Protein AF-A0A2N0R0C3-F1 (afdb_monomer_lite)

Secondary structure (DSSP, 8-state):
-HHHHHHHHHHHHHHHHHHHHHHHHHHHHHHHHHTS-----B-TTS-HHHHHHHHHHHHHHTT--TT--SSSSSHHHHHHHHHHHHTB-HHHHHHHIIIIISTT-HHHHTTB-TTS-B-HHHHHHHHHHHH-THHHHHTS---

Organism: NCBI:txid588596

pLDDT: mean 70.36, std 16.4, range [31.12, 96.44]

Foldseek 3Di:
DVVVVVVVVVVVVVVVVVVVVVVVVVVVVVVVCVPDLDQAADDPPDDPVVSVVSLVVSCVVVVQDQPPPPDDQRPSVVVSVVSVLVRYDDPRNVCCCVQPVDPPVVVQCQCQDVSGHRDVVSVVVVVCVVVDVPVVVVVPPDD

Sequence (143 aa):
MKIERLENASKEEIVELKSEISSQLYQARKDVKHGRNTSPYFDWDDSIPGFLAQLRLNLQNQKINPNDNAAGPSTGRDNAIGHLRGCMRGRTLKWFDDKITTKQNWELTNLLDNTGQANLVAVNGRIAVRIGANIWADLFTFN

Structure (mmCIF, N/CA/C/O backbone):
data_AF-A0A2N0R0C3-F1
#
_entry.id   AF-A0A2N0R0C3-F1
#
loop_
_atom_site.group_PDB
_atom_site.id
_atom_site.type_symbol
_atom_site.label_atom_id
_atom_site.label_alt_id
_atom_site.label_comp_id
_atom_site.label_asym_id
_atom_site.label_entity_id
_atom_site.label_seq_id
_atom_site.pdbx_PDB_ins_code
_atom_site.Cartn_x
_atom_site.Cartn_y
_atom_site.Cartn_z
_atom_site.occupancy
_atom_site.B_iso_or_equiv
_atom_site.auth_seq_id
_atom_site.auth_comp_id
_atom_site.auth_asym_id
_atom_site.auth_atom_id
_atom_site.pdbx_PDB_model_num
ATOM 1 N N . MET A 1 1 ? 43.476 -10.274 -34.730 1.00 67.25 1 MET A N 1
ATOM 2 C CA . MET A 1 1 ? 43.373 -10.011 -33.275 1.00 67.25 1 MET A CA 1
ATOM 3 C C . MET A 1 1 ? 42.933 -8.585 -32.914 1.00 67.25 1 MET A C 1
ATOM 5 O O . MET A 1 1 ? 42.120 -8.450 -32.017 1.00 67.25 1 MET A O 1
ATOM 9 N N . LYS A 1 2 ? 43.421 -7.503 -33.550 1.00 76.00 2 LYS A N 1
ATOM 10 C CA . LYS A 1 2 ? 43.057 -6.124 -33.136 1.00 76.00 2 LYS A CA 1
ATOM 11 C C . LYS A 1 2 ? 41.612 -5.713 -33.479 1.00 76.00 2 LYS A C 1
ATOM 13 O O . LYS A 1 2 ? 40.994 -5.018 -32.688 1.00 76.00 2 LYS A O 1
ATOM 18 N N . ILE A 1 3 ? 41.077 -6.183 -34.608 1.00 83.81 3 ILE A N 1
ATOM 19 C CA . ILE A 1 3 ? 39.706 -5.882 -35.068 1.00 83.81 3 ILE A CA 1
ATOM 20 C C . ILE A 1 3 ? 38.656 -6.560 -34.175 1.00 83.81 3 ILE A C 1
ATOM 22 O O . ILE A 1 3 ? 37.761 -5.897 -33.676 1.00 83.81 3 ILE A O 1
ATOM 26 N N . GLU A 1 4 ? 38.837 -7.842 -33.860 1.00 85.81 4 GLU A N 1
ATOM 27 C CA . GLU A 1 4 ? 37.939 -8.601 -32.976 1.00 85.81 4 GLU A CA 1
ATOM 28 C C . GLU A 1 4 ? 37.841 -8.001 -31.559 1.00 85.81 4 GLU A C 1
ATOM 30 O O . GLU A 1 4 ? 36.766 -7.941 -30.967 1.00 85.81 4 GLU A O 1
ATOM 35 N N . ARG A 1 5 ? 38.953 -7.471 -31.024 1.00 87.12 5 ARG A N 1
ATOM 36 C CA . ARG A 1 5 ? 38.950 -6.764 -29.730 1.00 87.12 5 ARG A CA 1
ATOM 37 C C . ARG A 1 5 ? 38.158 -5.455 -29.781 1.00 87.12 5 ARG A C 1
ATOM 39 O O . ARG A 1 5 ? 37.531 -5.105 -28.789 1.00 87.12 5 ARG A O 1
ATOM 46 N N . LEU A 1 6 ? 38.178 -4.754 -30.915 1.00 86.44 6 LEU A N 1
ATOM 47 C CA . LEU A 1 6 ? 37.403 -3.527 -31.115 1.00 86.44 6 LEU A CA 1
ATOM 48 C C . LEU A 1 6 ? 35.908 -3.827 -31.276 1.00 86.44 6 LEU A C 1
ATOM 50 O O . LEU A 1 6 ? 35.081 -3.116 -30.715 1.00 86.44 6 LEU A O 1
ATOM 54 N N . GLU A 1 7 ? 35.554 -4.901 -31.981 1.00 88.12 7 GLU A N 1
ATOM 55 C CA . GLU A 1 7 ? 34.158 -5.330 -32.130 1.00 88.12 7 GLU A CA 1
ATOM 56 C C . GLU A 1 7 ? 33.538 -5.757 -30.799 1.00 88.12 7 GLU A C 1
ATOM 58 O O . GLU A 1 7 ? 32.384 -5.432 -30.521 1.00 88.12 7 GLU A O 1
ATOM 63 N N . ASN A 1 8 ? 34.294 -6.466 -29.960 1.00 91.12 8 ASN A N 1
ATOM 64 C CA . ASN A 1 8 ? 33.805 -6.879 -28.648 1.00 91.12 8 ASN A CA 1
ATOM 65 C C . ASN A 1 8 ? 33.675 -5.690 -27.688 1.00 91.12 8 ASN A C 1
ATOM 67 O O . ASN A 1 8 ? 32.636 -5.567 -27.046 1.00 91.12 8 ASN A O 1
ATOM 71 N N . ALA A 1 9 ? 34.644 -4.768 -27.677 1.00 91.50 9 ALA A N 1
ATOM 72 C CA . ALA A 1 9 ? 34.539 -3.529 -26.902 1.00 91.50 9 ALA A CA 1
ATOM 73 C C . ALA A 1 9 ? 33.314 -2.696 -27.321 1.00 91.50 9 ALA A C 1
ATOM 75 O O . ALA A 1 9 ? 32.559 -2.227 -26.476 1.00 91.50 9 ALA A O 1
ATOM 76 N N . SER A 1 10 ? 33.054 -2.592 -28.629 1.00 90.38 10 SER A N 1
ATOM 77 C CA . SER A 1 10 ? 31.873 -1.893 -29.143 1.00 90.38 10 SER A CA 1
ATOM 78 C C . SER A 1 10 ? 30.558 -2.557 -28.709 1.00 90.38 10 SER A C 1
ATOM 80 O O . SER A 1 10 ? 29.592 -1.865 -28.391 1.00 90.38 10 SER A O 1
ATOM 82 N N . LYS A 1 11 ? 30.495 -3.894 -28.649 1.00 93.12 11 LYS A N 1
ATOM 83 C CA . LYS A 1 11 ? 29.304 -4.613 -28.163 1.00 93.12 11 LYS A CA 1
ATOM 84 C C . LYS A 1 11 ? 29.062 -4.396 -26.672 1.00 93.12 11 LYS A C 1
ATOM 86 O O . LYS A 1 11 ? 27.907 -4.245 -26.281 1.00 93.12 11 LYS A O 1
ATOM 91 N N . GLU A 1 12 ? 30.117 -4.386 -25.862 1.00 93.88 12 GLU A N 1
ATOM 92 C CA . GLU A 1 12 ? 30.022 -4.125 -24.421 1.00 93.88 12 GLU A CA 1
ATOM 93 C C . GLU A 1 12 ? 29.498 -2.712 -24.155 1.00 93.88 12 GLU A C 1
ATOM 95 O O . GLU A 1 12 ? 28.519 -2.551 -23.426 1.00 93.88 12 GLU A O 1
ATOM 100 N N . GLU A 1 13 ? 30.044 -1.716 -24.853 1.00 94.69 13 GLU A N 1
ATOM 101 C CA . GLU A 1 13 ? 29.604 -0.322 -24.756 1.00 94.69 13 GLU A CA 1
ATOM 102 C C . GLU A 1 13 ? 28.126 -0.161 -25.164 1.00 94.69 13 GLU A C 1
ATOM 104 O O . GLU A 1 13 ? 27.347 0.522 -24.500 1.00 94.69 13 GLU A O 1
ATOM 109 N N . ILE A 1 14 ? 27.680 -0.877 -26.202 1.00 95.88 14 ILE A N 1
ATOM 110 C CA . ILE A 1 14 ? 26.266 -0.900 -26.611 1.00 95.88 14 ILE A CA 1
ATOM 111 C C . ILE A 1 14 ? 25.364 -1.523 -25.535 1.00 95.88 14 ILE A C 1
ATOM 113 O O . ILE A 1 14 ? 24.229 -1.076 -25.348 1.00 95.88 14 ILE A O 1
ATOM 117 N N . VAL A 1 15 ? 25.813 -2.579 -24.854 1.00 96.12 15 VAL A N 1
ATOM 118 C CA . VAL A 1 15 ? 25.037 -3.229 -23.786 1.00 96.12 15 VAL A CA 1
ATOM 119 C C . VAL A 1 15 ? 24.913 -2.308 -22.575 1.00 96.12 15 VAL A C 1
ATOM 121 O O . VAL A 1 15 ? 23.816 -2.166 -22.031 1.00 96.12 15 VAL A O 1
ATOM 124 N N . GLU A 1 16 ? 25.998 -1.640 -22.199 1.00 96.00 16 GLU A N 1
ATOM 125 C CA . GLU A 1 16 ? 26.017 -0.684 -21.095 1.00 96.00 16 GLU A CA 1
ATOM 126 C C . GLU A 1 16 ? 25.097 0.510 -21.377 1.00 96.00 16 GLU A C 1
ATOM 128 O O . GLU A 1 16 ? 24.220 0.821 -20.569 1.00 96.00 16 GLU A O 1
ATOM 133 N N . LEU A 1 17 ? 25.170 1.078 -22.585 1.00 96.44 17 LEU A N 1
ATOM 134 C CA . LEU A 1 17 ? 24.274 2.152 -23.020 1.00 96.44 17 LEU A CA 1
ATOM 135 C C . LEU A 1 17 ? 22.797 1.733 -22.998 1.00 96.44 17 LEU A C 1
ATOM 137 O O . LEU A 1 17 ? 21.933 2.515 -22.601 1.00 96.44 17 LEU A O 1
ATOM 141 N N . LYS A 1 18 ? 22.472 0.492 -23.382 1.00 94.06 18 LYS A N 1
ATOM 142 C CA . LYS A 1 18 ? 21.094 -0.028 -23.299 1.00 94.06 18 LYS A CA 1
ATOM 143 C C . LYS A 1 18 ? 20.608 -0.167 -21.858 1.00 94.06 18 LYS A C 1
ATOM 145 O O . LYS A 1 18 ? 19.433 0.106 -21.586 1.00 94.06 18 LYS A O 1
ATOM 150 N N . SER A 1 19 ? 21.486 -0.605 -20.959 1.00 90.94 19 SER A N 1
ATOM 151 C CA . SER A 1 19 ? 21.189 -0.702 -19.529 1.00 90.94 19 SER A CA 1
ATOM 152 C C . SER A 1 19 ? 20.917 0.684 -18.939 1.00 90.94 19 SER A C 1
ATOM 154 O O . SER A 1 19 ? 19.886 0.897 -18.298 1.00 90.94 19 SER A O 1
ATOM 156 N N . GLU A 1 20 ? 21.773 1.654 -19.260 1.00 95.75 20 GLU A N 1
ATOM 157 C CA . GLU A 1 20 ? 21.654 3.036 -18.800 1.00 95.75 20 GLU A CA 1
ATOM 158 C C . GLU A 1 20 ? 20.362 3.697 -19.305 1.00 95.75 20 GLU A C 1
ATOM 160 O O . GLU A 1 20 ? 19.579 4.225 -18.515 1.00 95.75 20 GLU A O 1
ATOM 165 N N . ILE A 1 21 ? 20.048 3.566 -20.600 1.00 95.75 21 ILE A N 1
ATOM 166 C CA . ILE A 1 21 ? 18.793 4.072 -21.182 1.00 95.75 21 ILE A CA 1
ATOM 167 C C . ILE A 1 21 ? 17.571 3.442 -20.501 1.00 95.75 21 ILE A C 1
ATOM 169 O O . ILE A 1 21 ? 16.583 4.127 -20.234 1.00 95.75 21 ILE A O 1
ATOM 173 N N . SER A 1 22 ? 17.621 2.144 -20.194 1.00 90.62 22 SER A N 1
ATOM 174 C CA . SER A 1 22 ? 16.516 1.457 -19.516 1.00 90.62 22 SER A CA 1
ATOM 175 C C . SER A 1 22 ? 16.309 1.982 -18.094 1.00 90.62 22 SER A C 1
ATOM 177 O O . SER A 1 22 ? 15.168 2.216 -17.687 1.00 90.62 22 SER A O 1
ATOM 179 N N . SER A 1 23 ? 17.400 2.225 -17.363 1.00 86.44 23 SER A N 1
ATOM 180 C CA . SER A 1 23 ? 17.375 2.825 -16.026 1.00 86.44 23 SER A CA 1
ATOM 181 C C . SER A 1 23 ? 16.807 4.247 -16.060 1.00 86.44 23 SER A C 1
ATOM 183 O O . SER A 1 23 ? 15.879 4.570 -15.314 1.00 86.44 23 SER A O 1
ATOM 185 N N . GLN A 1 24 ? 17.271 5.079 -16.996 1.00 90.19 24 GLN A N 1
ATOM 186 C CA . GLN A 1 24 ? 16.785 6.450 -17.159 1.00 90.19 24 GLN A CA 1
ATOM 187 C C . GLN A 1 24 ? 15.303 6.498 -17.547 1.00 90.19 24 GLN A C 1
ATOM 189 O O . GLN A 1 24 ? 14.539 7.273 -16.971 1.00 90.19 24 GLN A O 1
ATOM 194 N N . LEU A 1 25 ? 14.851 5.630 -18.459 1.00 84.00 25 LEU A N 1
ATOM 195 C CA . LEU A 1 25 ? 13.434 5.517 -18.819 1.00 84.00 25 LEU A CA 1
ATOM 196 C C . LEU A 1 25 ? 12.570 5.048 -17.645 1.00 84.00 25 LEU A C 1
ATOM 198 O O . LEU A 1 25 ? 11.427 5.490 -17.512 1.00 84.00 25 LEU A O 1
ATOM 202 N N . TYR A 1 26 ? 13.093 4.167 -16.793 1.00 80.12 26 TYR A N 1
ATOM 203 C CA . TYR A 1 26 ? 12.406 3.740 -15.579 1.00 80.12 26 TYR A CA 1
ATOM 204 C C . TYR A 1 26 ? 12.211 4.911 -14.603 1.00 80.12 26 TYR A C 1
ATOM 206 O O . TYR A 1 26 ? 11.084 5.136 -14.155 1.00 80.12 26 TYR A O 1
ATOM 214 N N . GLN A 1 27 ? 13.256 5.708 -14.346 1.00 71.62 27 GLN A N 1
ATOM 215 C CA . GLN A 1 27 ? 13.152 6.891 -13.481 1.00 71.62 27 GLN A CA 1
ATOM 216 C C . GLN A 1 27 ? 12.240 7.968 -14.087 1.00 71.62 27 GLN A C 1
ATOM 218 O O . GLN A 1 27 ? 11.316 8.431 -13.423 1.00 71.62 27 GLN A O 1
ATOM 223 N N . ALA A 1 28 ? 12.384 8.279 -15.378 1.00 71.69 28 ALA A N 1
ATOM 224 C CA . ALA A 1 28 ? 11.541 9.266 -16.058 1.00 71.69 28 ALA A CA 1
ATOM 225 C C . ALA A 1 28 ? 10.053 8.868 -16.066 1.00 71.69 28 ALA A C 1
ATOM 227 O O . ALA A 1 28 ? 9.173 9.709 -15.880 1.00 71.69 28 ALA A O 1
ATOM 228 N N . ARG A 1 29 ? 9.736 7.574 -16.227 1.00 69.56 29 ARG A N 1
ATOM 229 C CA . ARG A 1 29 ? 8.358 7.067 -16.087 1.00 69.56 29 ARG A CA 1
ATOM 230 C C . ARG A 1 29 ? 7.825 7.221 -14.670 1.00 69.56 29 ARG A C 1
ATOM 232 O O . ARG A 1 29 ? 6.630 7.468 -14.501 1.00 69.56 29 ARG A O 1
ATOM 239 N N . LYS A 1 30 ? 8.685 7.056 -13.668 1.00 62.09 30 LYS A N 1
ATOM 240 C CA . L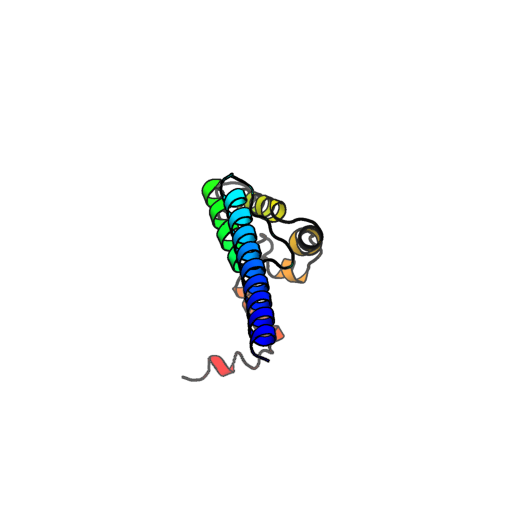YS A 1 30 ? 8.351 7.304 -12.267 1.00 62.09 30 LYS A CA 1
ATOM 241 C C . LYS A 1 30 ? 7.994 8.782 -12.076 1.00 62.09 30 LYS A C 1
ATOM 243 O O . LYS A 1 30 ? 6.921 9.081 -11.568 1.00 62.09 30 LYS A O 1
ATOM 248 N N . ASP A 1 31 ? 8.809 9.691 -12.602 1.00 57.09 31 ASP A N 1
ATOM 249 C CA . ASP A 1 31 ? 8.638 11.145 -12.467 1.00 57.09 31 ASP A CA 1
ATOM 250 C C . ASP A 1 31 ? 7.430 11.705 -13.219 1.00 57.09 31 ASP A C 1
ATOM 252 O O . ASP A 1 31 ? 6.695 12.534 -12.681 1.00 57.09 31 ASP A O 1
ATOM 256 N N . VAL A 1 32 ? 7.125 11.181 -14.409 1.00 59.78 32 VAL A N 1
ATOM 257 C CA . VAL A 1 32 ? 5.880 11.513 -15.124 1.00 59.78 32 VAL A CA 1
ATOM 258 C C . VAL A 1 32 ? 4.642 11.044 -14.347 1.00 59.78 32 VAL A C 1
ATOM 260 O O . VAL A 1 32 ? 3.606 11.710 -14.394 1.00 59.78 32 VAL A O 1
ATOM 263 N N . LYS A 1 33 ? 4.732 9.936 -13.594 1.00 53.31 33 LYS A N 1
ATOM 264 C CA . LYS A 1 33 ? 3.669 9.531 -12.659 1.00 53.31 33 LYS A CA 1
ATOM 265 C C . LYS A 1 33 ? 3.599 10.459 -11.438 1.00 53.31 33 LYS A C 1
ATOM 267 O O . LYS A 1 33 ? 2.496 10.777 -11.018 1.00 53.31 33 LYS A O 1
ATOM 272 N N . HIS A 1 34 ? 4.725 10.960 -10.924 1.00 49.97 34 HIS A N 1
ATOM 273 C CA . HIS A 1 34 ? 4.759 11.912 -9.802 1.00 49.97 34 HIS A CA 1
ATOM 274 C C . HIS A 1 34 ? 4.180 13.310 -10.131 1.00 49.97 34 HIS A C 1
ATOM 276 O O . HIS A 1 34 ? 3.824 14.046 -9.214 1.00 49.97 34 HIS A O 1
ATOM 282 N N . GLY A 1 35 ? 4.066 13.691 -11.413 1.00 44.41 35 GLY A N 1
ATOM 283 C CA . GLY A 1 35 ? 3.592 15.017 -11.854 1.00 44.41 35 GLY A CA 1
ATOM 284 C C . GLY A 1 35 ? 2.069 15.222 -11.893 1.00 44.41 35 GLY A C 1
ATOM 285 O O . GLY A 1 35 ? 1.601 16.328 -12.161 1.00 44.41 35 GLY A O 1
ATOM 286 N N . ARG A 1 36 ? 1.266 14.189 -11.626 1.00 44.53 36 ARG A N 1
ATOM 287 C CA . ARG A 1 36 ? -0.174 14.334 -11.358 1.00 44.53 36 ARG A CA 1
ATOM 288 C C . ARG A 1 36 ? -0.430 13.875 -9.933 1.00 44.53 36 ARG A C 1
ATOM 290 O O . ARG A 1 36 ? 0.271 13.001 -9.448 1.00 44.53 36 ARG A O 1
ATOM 297 N N . ASN A 1 37 ? -1.453 14.428 -9.287 1.00 51.81 37 ASN A N 1
ATOM 298 C CA . ASN A 1 37 ? -2.016 13.973 -8.011 1.00 51.81 37 ASN A CA 1
ATOM 299 C C . ASN A 1 37 ? -2.515 12.510 -8.084 1.00 51.81 37 ASN A C 1
ATOM 301 O O . ASN A 1 37 ? -3.703 12.232 -7.946 1.00 51.81 37 ASN A O 1
ATOM 305 N N . THR A 1 38 ? -1.632 11.558 -8.357 1.00 56.03 38 THR A N 1
ATOM 306 C CA . THR A 1 38 ? -1.922 10.135 -8.396 1.00 56.03 38 THR A CA 1
ATOM 307 C C . THR A 1 38 ? -1.553 9.569 -7.044 1.00 56.03 38 THR A C 1
ATOM 309 O O . THR A 1 38 ? -0.429 9.743 -6.576 1.00 56.03 38 THR A O 1
ATOM 312 N N . SER A 1 39 ? -2.525 8.920 -6.411 1.00 63.84 39 SER A N 1
ATOM 313 C CA . SER A 1 39 ? -2.314 8.109 -5.216 1.00 63.84 39 SER A CA 1
ATOM 314 C C . SER A 1 39 ? -1.038 7.270 -5.374 1.00 63.84 39 SER A C 1
ATOM 316 O O . SER A 1 39 ? -0.860 6.685 -6.450 1.00 63.84 39 SER A O 1
ATOM 318 N N . PRO A 1 40 ? -0.154 7.211 -4.359 1.00 74.94 40 PRO A N 1
ATOM 319 C CA . PRO A 1 40 ? 1.042 6.387 -4.437 1.00 74.94 40 PRO A CA 1
ATOM 320 C C . PRO A 1 40 ? 0.655 4.939 -4.738 1.00 74.94 40 PRO A C 1
ATOM 322 O O . PRO A 1 40 ? -0.444 4.497 -4.411 1.00 74.94 40 PRO A O 1
ATOM 325 N N . TYR A 1 41 ? 1.540 4.215 -5.410 1.00 83.44 41 TYR A N 1
ATOM 326 C CA . TYR A 1 41 ? 1.343 2.806 -5.732 1.00 83.44 41 TYR A CA 1
ATOM 327 C C . TYR A 1 41 ? 2.300 1.969 -4.889 1.00 83.44 41 TYR A C 1
ATOM 329 O O . TYR A 1 41 ? 3.427 2.401 -4.645 1.00 83.44 41 TYR A O 1
ATOM 337 N N . PHE A 1 42 ? 1.837 0.805 -4.439 1.00 83.31 42 PHE A N 1
ATOM 338 C CA . PHE A 1 42 ? 2.647 -0.144 -3.688 1.00 83.31 42 PHE A CA 1
ATOM 339 C C . PHE A 1 42 ? 2.367 -1.578 -4.134 1.00 83.31 42 PHE A C 1
ATOM 341 O O . PHE A 1 42 ? 1.246 -2.084 -3.989 1.00 83.31 42 PHE A O 1
ATOM 348 N N . ASP A 1 43 ? 3.404 -2.227 -4.647 1.00 83.31 43 ASP A N 1
ATOM 349 C CA . ASP A 1 43 ? 3.462 -3.653 -4.939 1.00 83.31 43 ASP A CA 1
ATOM 350 C C . ASP A 1 43 ? 4.346 -4.404 -3.937 1.00 83.31 43 ASP A C 1
ATOM 352 O O . ASP A 1 43 ? 5.048 -3.819 -3.118 1.00 83.31 43 ASP A O 1
ATOM 356 N N . TRP A 1 44 ? 4.295 -5.730 -4.000 1.00 78.31 44 TRP A N 1
ATOM 357 C CA . TRP A 1 44 ? 4.972 -6.632 -3.070 1.00 78.31 44 TRP A CA 1
ATOM 358 C C . TRP A 1 44 ? 6.494 -6.436 -3.022 1.00 78.31 44 TRP A C 1
ATOM 360 O O . TRP A 1 44 ? 7.091 -6.553 -1.954 1.00 78.31 44 TRP A O 1
ATOM 370 N N . ASP A 1 45 ? 7.102 -6.114 -4.166 1.00 80.25 45 ASP A N 1
ATOM 371 C CA . ASP A 1 45 ? 8.554 -5.959 -4.316 1.00 80.25 45 ASP A CA 1
ATOM 372 C C . ASP A 1 45 ? 9.019 -4.496 -4.160 1.00 80.25 45 ASP A C 1
ATOM 374 O O . ASP A 1 45 ? 10.207 -4.194 -4.300 1.00 80.25 45 ASP A O 1
ATOM 378 N N . ASP A 1 46 ? 8.100 -3.569 -3.862 1.00 77.19 46 ASP A N 1
ATOM 379 C CA . ASP A 1 46 ? 8.436 -2.159 -3.695 1.00 77.19 46 ASP A CA 1
ATOM 380 C C . ASP A 1 46 ? 9.149 -1.886 -2.362 1.00 77.19 46 ASP A C 1
ATOM 382 O O . ASP A 1 46 ? 8.877 -2.468 -1.309 1.00 77.19 46 ASP A O 1
ATOM 386 N N . SER A 1 47 ? 10.048 -0.902 -2.387 1.00 79.81 47 SER A N 1
ATOM 387 C CA . SER A 1 47 ? 10.735 -0.423 -1.188 1.00 79.81 47 SER A CA 1
ATOM 388 C C . SER A 1 47 ? 9.750 0.220 -0.207 1.00 79.81 47 SER A C 1
ATOM 390 O O . SER A 1 47 ? 9.220 1.308 -0.460 1.00 79.81 47 SER A O 1
ATOM 392 N N . ILE A 1 48 ? 9.569 -0.413 0.956 1.00 78.25 48 ILE A N 1
ATOM 393 C CA . ILE A 1 48 ? 8.700 0.088 2.031 1.00 78.25 48 ILE A CA 1
ATOM 394 C C . ILE A 1 48 ? 9.063 1.532 2.438 1.00 78.25 48 ILE A C 1
ATOM 396 O O . ILE A 1 48 ? 8.161 2.371 2.458 1.00 78.25 48 ILE A O 1
ATOM 400 N N . PRO A 1 49 ? 10.337 1.899 2.710 1.00 79.06 49 PRO A N 1
ATOM 401 C CA . PRO A 1 49 ? 10.681 3.280 3.065 1.00 79.06 49 PRO A CA 1
ATOM 402 C C . PRO A 1 49 ? 10.304 4.307 1.990 1.00 79.06 49 PRO A C 1
ATOM 404 O O . PRO A 1 49 ? 9.768 5.370 2.310 1.00 79.06 49 PRO A O 1
ATOM 407 N N . GLY A 1 50 ? 10.545 3.980 0.715 1.00 74.94 50 GLY A N 1
ATOM 408 C CA . GLY A 1 50 ? 10.217 4.859 -0.408 1.00 74.94 50 GLY A CA 1
ATOM 409 C C . GLY A 1 50 ? 8.711 5.068 -0.563 1.00 74.94 50 GLY A C 1
ATOM 410 O O . GLY A 1 50 ? 8.263 6.195 -0.781 1.00 74.94 50 GLY A O 1
ATOM 411 N N . PHE A 1 51 ? 7.929 4.003 -0.384 1.00 80.50 51 PHE A N 1
ATOM 412 C CA . PHE A 1 51 ? 6.472 4.073 -0.381 1.00 80.50 51 PHE A CA 1
ATOM 413 C C . PHE A 1 51 ? 5.936 4.917 0.784 1.00 80.50 51 PHE A C 1
ATOM 415 O O . PHE A 1 51 ? 5.111 5.805 0.575 1.00 80.50 51 PHE A O 1
ATOM 422 N N . LEU A 1 52 ? 6.437 4.703 2.005 1.00 81.75 52 LEU A N 1
ATOM 423 C CA . LEU A 1 52 ? 5.985 5.442 3.188 1.00 81.75 52 LEU A CA 1
ATOM 424 C C . LEU A 1 52 ? 6.245 6.949 3.074 1.00 81.75 52 LEU A C 1
ATOM 426 O O . LEU A 1 52 ? 5.409 7.745 3.506 1.00 81.75 52 LEU A O 1
ATOM 430 N N . ALA A 1 53 ? 7.372 7.354 2.482 1.00 80.06 53 ALA A N 1
ATOM 431 C CA . ALA A 1 53 ? 7.660 8.763 2.224 1.00 80.06 53 ALA A CA 1
ATOM 432 C C . ALA A 1 53 ? 6.618 9.389 1.278 1.00 80.06 53 ALA A C 1
ATOM 434 O O . ALA A 1 53 ? 6.085 10.462 1.562 1.00 80.06 53 ALA A O 1
ATOM 435 N N . GLN A 1 54 ? 6.266 8.686 0.198 1.00 79.88 54 GLN A N 1
ATOM 436 C CA . GLN A 1 54 ? 5.264 9.152 -0.765 1.00 79.88 54 GLN A CA 1
ATOM 437 C C . GLN A 1 54 ? 3.849 9.171 -0.177 1.00 79.88 54 GLN A C 1
ATOM 439 O O . GLN A 1 54 ? 3.103 10.125 -0.393 1.00 79.88 54 GLN A O 1
ATOM 444 N N . LEU A 1 55 ? 3.482 8.153 0.605 1.00 83.62 55 LEU A N 1
ATOM 445 C CA . LEU A 1 55 ? 2.191 8.099 1.285 1.00 83.62 55 LEU A CA 1
ATOM 446 C C . LEU A 1 55 ? 2.024 9.264 2.266 1.00 83.62 55 LEU A C 1
ATOM 448 O O . LEU A 1 55 ? 0.980 9.911 2.267 1.00 83.62 55 LEU A O 1
ATOM 452 N N . ARG A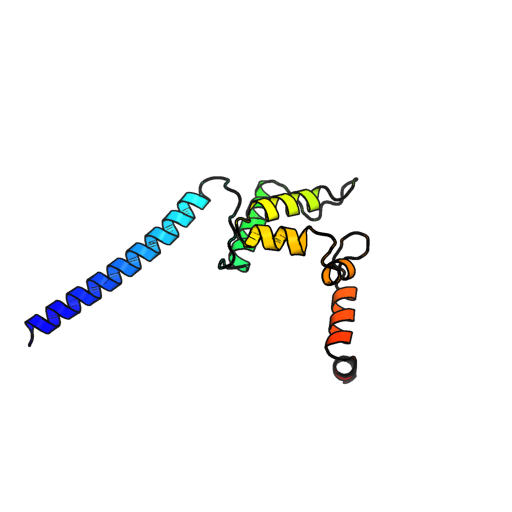 1 56 ? 3.058 9.579 3.057 1.00 83.44 56 ARG A N 1
ATOM 453 C CA . ARG A 1 56 ? 3.032 10.729 3.977 1.00 83.44 56 ARG A CA 1
ATOM 454 C C . ARG A 1 56 ? 2.799 12.044 3.239 1.00 83.44 56 ARG A C 1
ATOM 456 O O . ARG A 1 56 ? 1.940 12.813 3.658 1.00 83.44 56 ARG A O 1
ATOM 463 N N . LEU A 1 57 ? 3.507 12.272 2.132 1.00 81.31 57 LEU A N 1
ATOM 464 C CA . LEU A 1 57 ? 3.313 13.462 1.298 1.00 81.31 57 LEU A CA 1
ATOM 465 C C . LEU A 1 57 ? 1.891 13.530 0.722 1.00 81.31 57 LEU A C 1
ATOM 467 O O . LEU A 1 57 ? 1.267 14.587 0.735 1.00 81.31 57 LEU A O 1
ATOM 471 N N . ASN A 1 58 ? 1.345 12.402 0.259 1.00 83.06 58 ASN A N 1
ATOM 472 C CA . ASN A 1 58 ? -0.012 12.348 -0.285 1.00 83.06 58 ASN A CA 1
ATOM 473 C C . ASN A 1 58 ? -1.080 12.685 0.770 1.00 83.06 58 ASN A C 1
ATOM 475 O O . ASN A 1 58 ? -1.959 13.504 0.502 1.00 83.06 58 ASN A O 1
ATOM 479 N N . LEU A 1 59 ? -0.963 12.122 1.978 1.00 83.31 59 LEU A N 1
ATOM 480 C CA . LEU A 1 59 ? -1.865 12.415 3.096 1.00 83.31 59 LEU A CA 1
ATOM 481 C C . LEU A 1 59 ? -1.778 13.887 3.523 1.00 83.31 59 LEU A C 1
ATOM 483 O O . LEU A 1 59 ? -2.809 14.526 3.725 1.00 83.31 59 LEU A O 1
ATOM 487 N N . GLN A 1 60 ? -0.566 14.449 3.591 1.00 81.12 60 GLN A N 1
ATOM 488 C CA . GLN A 1 60 ? -0.353 15.870 3.892 1.00 81.12 60 GLN A CA 1
ATOM 489 C C . GLN A 1 60 ? -1.005 16.781 2.848 1.00 81.12 60 GLN A C 1
ATOM 491 O O . GLN A 1 60 ? -1.722 17.713 3.211 1.00 81.12 60 GLN A O 1
ATOM 496 N N . ASN A 1 61 ? -0.824 16.481 1.559 1.00 81.44 61 ASN A N 1
ATOM 497 C CA . ASN A 1 61 ? -1.431 17.246 0.468 1.00 81.44 61 ASN A CA 1
ATOM 498 C C . ASN A 1 61 ? -2.965 17.203 0.509 1.00 81.44 61 ASN A C 1
ATOM 500 O O . ASN A 1 61 ? -3.625 18.179 0.159 1.00 81.44 61 ASN A O 1
ATOM 504 N N . GLN A 1 62 ? -3.534 16.089 0.970 1.00 77.94 62 GLN A N 1
ATOM 505 C CA . GLN A 1 62 ? -4.977 15.919 1.149 1.00 77.94 62 GLN A CA 1
ATOM 506 C C . GLN A 1 62 ? -5.483 16.408 2.512 1.00 77.94 62 GLN A C 1
ATOM 508 O O . GLN A 1 62 ? -6.678 16.322 2.783 1.00 77.94 62 GLN A O 1
ATOM 513 N N . LYS A 1 63 ? -4.594 16.950 3.358 1.00 82.94 63 LYS A N 1
ATOM 514 C CA . LYS A 1 63 ? -4.888 17.415 4.723 1.00 82.94 63 LYS A CA 1
ATOM 515 C C . LYS A 1 63 ? -5.497 16.328 5.613 1.00 82.94 63 LYS A C 1
ATOM 517 O O . LYS A 1 63 ? -6.256 16.621 6.533 1.00 82.94 63 LYS A O 1
ATOM 522 N N . ILE A 1 64 ? -5.148 15.073 5.353 1.00 79.56 64 ILE A N 1
ATOM 523 C CA . ILE A 1 64 ? -5.565 13.942 6.172 1.00 79.56 64 ILE A CA 1
ATOM 524 C C . ILE A 1 64 ? -4.551 13.804 7.294 1.00 79.56 64 ILE A C 1
ATOM 526 O O . ILE A 1 64 ? -3.390 13.469 7.060 1.00 79.56 64 ILE A O 1
ATOM 530 N N . ASN A 1 65 ? -4.998 14.062 8.519 1.00 78.94 65 ASN A N 1
ATOM 531 C CA . ASN A 1 65 ? -4.225 13.785 9.717 1.00 78.94 65 ASN A CA 1
ATOM 532 C C . ASN A 1 65 ? -4.658 12.420 10.285 1.00 78.94 65 ASN A C 1
ATOM 534 O O . ASN A 1 65 ? -5.765 12.308 10.813 1.00 78.94 65 ASN A O 1
ATOM 538 N N . PRO A 1 66 ? -3.801 11.383 10.226 1.00 73.50 66 PRO A N 1
ATOM 539 C CA . PRO A 1 66 ? -4.117 10.069 10.790 1.00 73.50 66 PRO A CA 1
ATOM 540 C C . PRO A 1 66 ? -4.351 10.089 12.307 1.00 73.50 66 PRO A C 1
ATOM 542 O O . PRO A 1 66 ? -4.965 9.167 12.835 1.00 73.50 66 PRO A O 1
ATOM 545 N N . ASN A 1 67 ? -3.856 11.125 12.995 1.00 71.69 67 ASN A N 1
ATOM 546 C CA . ASN A 1 67 ? -3.980 11.319 14.439 1.00 71.69 67 ASN A CA 1
ATOM 547 C C . ASN A 1 67 ? -5.102 12.301 14.811 1.00 71.69 67 ASN A C 1
ATOM 549 O O . ASN A 1 67 ? -5.154 12.757 15.954 1.00 71.69 67 ASN A O 1
ATOM 553 N N . ASP A 1 68 ? -5.944 12.703 13.855 1.00 68.56 68 ASP A N 1
ATOM 554 C CA . ASP A 1 68 ? -7.071 13.580 14.153 1.00 68.56 68 ASP A CA 1
ATOM 555 C C . ASP A 1 68 ? -8.108 12.834 14.999 1.00 68.56 68 ASP A C 1
ATOM 557 O O . ASP A 1 68 ? -8.773 11.910 14.529 1.00 68.56 68 ASP A O 1
ATOM 561 N N . ASN A 1 69 ? -8.204 13.242 16.265 1.00 60.94 69 ASN A N 1
ATOM 562 C CA . ASN A 1 69 ? -9.128 12.705 17.260 1.00 60.94 69 ASN A CA 1
ATOM 563 C C . ASN A 1 69 ? -10.320 13.655 17.503 1.00 60.94 69 ASN A C 1
ATOM 565 O O . ASN A 1 69 ? -11.026 13.507 18.503 1.00 60.94 69 ASN A O 1
ATOM 569 N N . ALA A 1 70 ? -10.530 14.666 16.648 1.00 55.56 70 ALA A N 1
ATOM 570 C CA . ALA A 1 70 ? -11.577 15.664 16.834 1.00 55.56 70 ALA A CA 1
ATOM 571 C C . ALA A 1 70 ? -12.990 15.072 16.612 1.00 55.56 70 ALA A C 1
ATOM 573 O O . ALA A 1 70 ? -13.509 15.021 15.503 1.00 55.56 70 ALA A O 1
ATOM 574 N N . ALA A 1 71 ? -13.611 14.660 17.723 1.00 45.25 71 ALA A N 1
ATOM 575 C CA . ALA A 1 71 ? -15.054 14.506 17.950 1.00 45.25 71 ALA A CA 1
ATOM 576 C C . ALA A 1 71 ? -15.840 13.543 17.022 1.00 45.25 71 ALA A C 1
ATOM 578 O O . ALA A 1 71 ? -16.765 13.946 16.322 1.00 45.25 71 ALA A O 1
ATOM 579 N N . GLY A 1 72 ? -15.541 12.241 17.093 1.00 56.00 72 GLY A N 1
ATOM 580 C CA . GLY A 1 72 ? -16.337 11.162 16.479 1.00 56.00 72 GLY A CA 1
ATOM 581 C C . GLY A 1 72 ? -15.480 9.934 16.142 1.00 56.00 72 GLY A C 1
ATOM 582 O O . GLY A 1 72 ? -14.257 10.046 16.193 1.00 56.00 72 GLY A O 1
ATOM 583 N N . PRO A 1 73 ? -16.063 8.755 15.842 1.00 49.38 73 PRO A N 1
ATOM 584 C CA . PRO A 1 73 ? -15.297 7.518 15.677 1.00 49.38 73 PRO A CA 1
ATOM 585 C C . PRO A 1 73 ? -14.283 7.643 14.525 1.00 49.38 73 PRO A C 1
ATOM 587 O O . PRO A 1 73 ? -14.672 7.754 13.371 1.00 49.38 73 PRO A O 1
ATOM 590 N N . SER A 1 74 ? -12.989 7.670 14.869 1.00 58.03 74 SER A N 1
ATOM 591 C CA . SER A 1 74 ? -11.820 7.349 14.024 1.00 58.03 74 SER A CA 1
ATOM 592 C C . SER A 1 74 ? -11.701 7.949 12.605 1.00 58.03 74 SER A C 1
ATOM 594 O O . SER A 1 74 ? -10.892 7.453 11.823 1.00 58.03 74 SER A O 1
ATOM 596 N N . THR A 1 75 ? -12.384 9.047 12.259 1.00 69.81 75 THR A N 1
ATOM 597 C CA . THR A 1 75 ? -12.466 9.570 10.875 1.00 69.81 75 THR A CA 1
ATOM 598 C C . THR A 1 75 ? -11.110 9.809 10.191 1.00 69.81 75 THR A C 1
ATOM 600 O O . THR A 1 75 ? -10.913 9.389 9.051 1.00 69.81 75 THR A O 1
ATOM 603 N N . GLY A 1 76 ? -10.143 10.455 10.856 1.00 71.31 76 GLY A N 1
ATOM 604 C CA . GLY A 1 76 ? -8.826 10.735 10.258 1.00 71.31 76 GLY A CA 1
ATOM 605 C C . GLY A 1 76 ? -8.004 9.469 9.998 1.00 71.31 76 GLY A C 1
ATOM 606 O O . GLY A 1 76 ? -7.360 9.322 8.954 1.00 71.31 76 GLY A O 1
ATOM 607 N N . ARG A 1 77 ? -8.090 8.514 10.924 1.00 74.56 77 ARG A N 1
ATOM 608 C CA . ARG A 1 77 ? -7.433 7.213 10.832 1.00 74.56 77 ARG A CA 1
ATOM 609 C C . ARG A 1 77 ? -8.064 6.327 9.761 1.00 74.56 77 ARG A C 1
ATOM 611 O O . ARG A 1 77 ? -7.332 5.735 8.971 1.00 74.56 77 ARG A O 1
ATOM 618 N N . ASP A 1 78 ? -9.388 6.245 9.719 1.00 75.44 78 ASP A N 1
ATOM 619 C CA . ASP A 1 78 ? -10.111 5.421 8.748 1.00 75.44 78 ASP A CA 1
ATOM 620 C C . ASP A 1 78 ? -9.901 5.949 7.328 1.00 75.44 78 ASP A C 1
ATOM 622 O O . ASP A 1 78 ? -9.638 5.169 6.410 1.00 75.44 78 ASP A O 1
ATOM 626 N N . ASN A 1 79 ? -9.874 7.275 7.162 1.00 77.25 79 ASN A N 1
ATOM 627 C CA . ASN A 1 79 ? -9.481 7.907 5.906 1.00 77.25 79 ASN A CA 1
ATOM 628 C C . ASN A 1 79 ? -8.039 7.538 5.529 1.00 77.25 79 ASN A C 1
ATOM 630 O O . ASN A 1 79 ? -7.798 7.066 4.419 1.00 77.25 79 ASN A O 1
ATOM 634 N N . ALA A 1 80 ? -7.075 7.666 6.447 1.00 81.06 80 ALA A N 1
ATOM 635 C CA . ALA A 1 80 ? -5.683 7.300 6.177 1.00 81.06 80 ALA A CA 1
ATOM 636 C C . ALA A 1 80 ? -5.516 5.813 5.797 1.00 81.06 80 ALA A C 1
ATOM 638 O O . ALA A 1 80 ? -4.758 5.495 4.878 1.00 81.06 80 ALA A O 1
ATOM 639 N N . ILE A 1 81 ? -6.254 4.906 6.449 1.00 81.19 81 ILE A N 1
ATOM 640 C CA . ILE A 1 81 ? -6.289 3.474 6.110 1.00 81.19 81 ILE A CA 1
ATOM 641 C C . ILE A 1 81 ? -6.918 3.255 4.729 1.00 81.19 81 ILE A C 1
ATOM 643 O O . ILE A 1 81 ? -6.387 2.477 3.936 1.00 81.19 81 ILE A O 1
ATOM 647 N N . GLY A 1 82 ? -8.006 3.958 4.405 1.00 82.94 82 GLY A N 1
ATOM 648 C CA . GLY A 1 82 ? -8.638 3.913 3.086 1.00 82.94 82 GLY A CA 1
ATOM 649 C C . GLY A 1 82 ? -7.687 4.349 1.969 1.00 82.94 82 GLY A C 1
ATOM 650 O O . GLY A 1 82 ? -7.585 3.674 0.943 1.00 82.94 82 GLY A O 1
ATOM 651 N N . HIS A 1 83 ? -6.918 5.416 2.198 1.00 82.56 83 HIS A N 1
ATOM 652 C CA . HIS A 1 83 ? -5.886 5.877 1.269 1.00 82.56 83 HIS A CA 1
ATOM 653 C C . HIS A 1 83 ? -4.738 4.877 1.130 1.00 82.56 83 HIS A C 1
ATOM 655 O O . HIS A 1 83 ? -4.370 4.534 0.007 1.00 82.56 83 HIS A O 1
ATOM 661 N N . LEU A 1 84 ? -4.224 4.342 2.242 1.00 86.62 84 LEU A N 1
ATOM 662 C CA . LEU A 1 84 ? -3.207 3.286 2.242 1.00 86.62 84 LEU A CA 1
ATOM 663 C C . LEU A 1 84 ? -3.668 2.064 1.432 1.00 86.62 84 LEU A C 1
ATOM 665 O O . LEU A 1 84 ? -2.944 1.596 0.555 1.00 86.62 84 LEU A O 1
ATOM 669 N N . ARG A 1 85 ? -4.897 1.593 1.667 1.00 87.00 85 ARG A N 1
ATOM 670 C CA . ARG A 1 85 ? -5.506 0.491 0.912 1.00 87.00 85 ARG A CA 1
ATOM 671 C C . ARG A 1 85 ? -5.642 0.833 -0.573 1.00 87.00 85 ARG A C 1
ATOM 673 O O . ARG A 1 85 ? -5.356 0.005 -1.434 1.00 87.00 85 ARG A O 1
ATOM 680 N N . GLY A 1 86 ? -6.041 2.066 -0.884 1.00 85.94 86 GLY A N 1
ATOM 681 C CA . GLY A 1 86 ? -6.166 2.580 -2.247 1.00 85.94 86 GLY A CA 1
ATOM 682 C C . GLY A 1 86 ? -4.867 2.517 -3.055 1.00 85.94 86 GLY A C 1
ATOM 683 O O . GLY A 1 86 ? -4.941 2.355 -4.276 1.00 85.94 86 GLY A O 1
ATOM 684 N N . CYS A 1 87 ? -3.712 2.554 -2.382 1.00 87.19 87 CYS A N 1
ATOM 685 C CA . CYS A 1 87 ? -2.381 2.460 -2.986 1.00 87.19 87 CYS A CA 1
ATOM 686 C C . CYS A 1 87 ? -1.988 1.037 -3.414 1.00 87.19 87 CYS A C 1
ATOM 688 O O . CYS A 1 87 ? -1.085 0.864 -4.229 1.00 87.19 87 CYS A O 1
ATOM 690 N N . MET A 1 88 ? -2.656 0.014 -2.880 1.00 87.12 88 MET A N 1
ATOM 691 C CA . MET A 1 88 ? -2.287 -1.387 -3.081 1.00 87.12 88 MET A CA 1
ATOM 692 C C . MET A 1 88 ? -3.130 -2.038 -4.177 1.00 87.12 88 MET A C 1
ATOM 694 O O . MET A 1 88 ? -4.319 -1.742 -4.333 1.00 87.12 88 MET A O 1
ATOM 698 N N . ARG A 1 89 ? -2.550 -2.980 -4.925 1.00 82.81 89 ARG A N 1
ATOM 699 C CA . ARG A 1 89 ? -3.267 -3.807 -5.914 1.00 82.81 89 ARG A CA 1
ATOM 700 C C . ARG A 1 89 ? -2.819 -5.267 -5.843 1.00 82.81 89 ARG A C 1
ATOM 702 O O . ARG A 1 89 ? -1.886 -5.612 -5.122 1.00 82.81 89 ARG A O 1
ATOM 709 N N . GLY A 1 90 ? -3.534 -6.133 -6.562 1.00 86.56 90 GLY A N 1
ATOM 710 C CA . GLY A 1 90 ? -3.160 -7.535 -6.752 1.00 86.56 90 GLY A CA 1
ATOM 711 C C . GLY A 1 90 ? -2.924 -8.292 -5.442 1.00 86.56 90 GLY A C 1
ATOM 712 O O . GLY A 1 90 ? -3.763 -8.280 -4.539 1.00 86.56 90 GLY A O 1
ATOM 713 N N . ARG A 1 91 ? -1.769 -8.961 -5.351 1.00 86.00 91 ARG A N 1
ATOM 714 C CA . ARG A 1 91 ? -1.382 -9.782 -4.194 1.00 86.00 91 ARG A CA 1
ATOM 715 C C . ARG A 1 91 ? -1.264 -8.956 -2.912 1.00 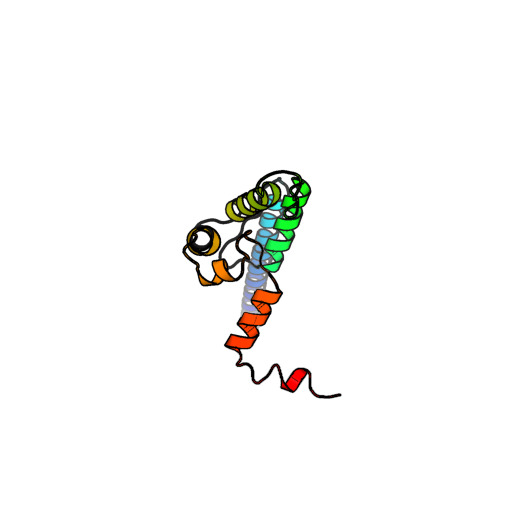86.00 91 ARG A C 1
ATOM 717 O O . ARG A 1 91 ? -1.714 -9.415 -1.866 1.00 86.00 91 ARG A O 1
ATOM 724 N N . THR A 1 92 ? -0.713 -7.749 -3.000 1.00 84.56 92 THR A N 1
ATOM 725 C CA . THR A 1 92 ? -0.506 -6.856 -1.852 1.00 84.56 92 THR A CA 1
ATOM 726 C C . THR A 1 92 ? -1.827 -6.370 -1.271 1.00 84.56 92 THR A C 1
ATOM 728 O O . THR A 1 92 ? -2.008 -6.423 -0.058 1.00 84.56 92 THR A O 1
ATOM 731 N N . LEU A 1 93 ? -2.790 -5.994 -2.121 1.00 85.75 93 LEU A N 1
ATOM 732 C CA . LEU A 1 93 ? -4.135 -5.622 -1.664 1.00 85.75 93 LEU A CA 1
ATOM 733 C C . LEU A 1 93 ? -4.845 -6.797 -0.986 1.00 85.75 93 LEU A C 1
ATOM 735 O O . LEU A 1 93 ? -5.414 -6.628 0.086 1.00 85.75 93 LEU A O 1
ATOM 739 N N . LYS A 1 94 ? -4.771 -7.994 -1.582 1.00 84.75 94 LYS A N 1
ATOM 740 C CA . LYS A 1 94 ? -5.372 -9.197 -0.994 1.00 84.75 94 LYS A CA 1
ATOM 741 C C . LYS A 1 94 ? -4.773 -9.510 0.379 1.00 84.75 94 LYS A C 1
ATOM 743 O O . LYS A 1 94 ? -5.508 -9.761 1.324 1.00 84.75 94 LYS A O 1
ATOM 748 N N . TRP A 1 95 ? -3.446 -9.458 0.496 1.00 85.00 95 TRP A N 1
ATOM 749 C CA . TRP A 1 95 ? -2.764 -9.649 1.774 1.00 85.00 95 TRP A CA 1
ATOM 750 C C . TRP A 1 95 ? -3.170 -8.587 2.801 1.00 85.00 95 TRP A C 1
ATOM 752 O O . TRP A 1 95 ? -3.433 -8.927 3.951 1.00 85.00 95 TRP A O 1
ATOM 762 N N . PHE A 1 96 ? -3.253 -7.318 2.394 1.00 83.94 96 PHE A N 1
ATOM 763 C CA . PHE A 1 96 ? -3.653 -6.224 3.277 1.00 83.94 96 PHE A CA 1
ATOM 764 C C . PHE A 1 96 ? -5.074 -6.420 3.799 1.00 83.94 96 PHE A C 1
ATOM 766 O O . PHE A 1 96 ? -5.311 -6.312 5.004 1.00 83.94 96 PHE A O 1
ATOM 773 N N . ASP A 1 97 ? -6.004 -6.775 2.917 1.00 83.06 97 ASP A N 1
ATOM 774 C CA . ASP A 1 97 ? -7.377 -7.041 3.310 1.00 83.06 97 ASP A CA 1
ATOM 775 C C . ASP A 1 97 ? -7.430 -8.214 4.299 1.00 83.06 97 ASP A C 1
ATOM 777 O O . ASP A 1 97 ? -7.919 -8.045 5.420 1.00 83.06 97 ASP A O 1
ATOM 781 N N . ASP A 1 98 ? -6.811 -9.345 3.948 1.00 79.75 98 ASP A N 1
ATOM 782 C CA . ASP A 1 98 ? -6.797 -10.575 4.747 1.00 79.75 98 ASP A CA 1
ATOM 783 C C . ASP A 1 98 ? -6.061 -10.437 6.088 1.00 79.75 98 ASP A C 1
ATOM 785 O O . ASP A 1 98 ? -6.379 -11.169 7.021 1.00 79.75 98 ASP A O 1
ATOM 789 N N . LYS A 1 99 ? -5.059 -9.558 6.213 1.00 73.19 99 LYS A N 1
ATOM 790 C CA . LYS A 1 99 ? -4.199 -9.493 7.412 1.00 73.19 99 LYS A CA 1
ATOM 791 C C . LYS A 1 99 ? -4.374 -8.249 8.261 1.00 73.19 99 LYS A C 1
ATOM 793 O O . LYS A 1 99 ? -4.093 -8.322 9.456 1.00 73.19 99 LYS A O 1
ATOM 798 N N . ILE A 1 100 ? -4.794 -7.137 7.672 1.00 71.50 100 ILE A N 1
ATOM 799 C CA . ILE A 1 100 ? -4.899 -5.847 8.360 1.00 71.50 100 ILE A CA 1
ATOM 800 C C . ILE A 1 100 ? -6.363 -5.445 8.543 1.00 71.50 100 ILE A C 1
ATOM 802 O O . ILE A 1 100 ? -6.718 -4.955 9.613 1.00 71.50 100 ILE A O 1
ATOM 806 N N . THR A 1 101 ? -7.220 -5.661 7.537 1.00 66.44 101 THR A N 1
ATOM 807 C CA . THR A 1 101 ? -8.629 -5.223 7.610 1.00 66.44 101 THR A CA 1
ATOM 808 C C . THR A 1 101 ? -9.573 -6.275 8.191 1.00 66.44 101 THR A C 1
ATOM 810 O O . THR A 1 101 ? -10.57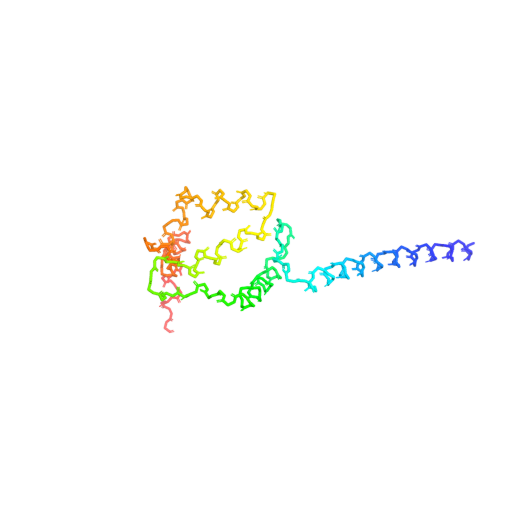6 -5.919 8.813 1.00 66.44 101 THR A O 1
ATOM 813 N N . THR A 1 102 ? -9.274 -7.572 8.043 1.00 59.81 102 THR A N 1
ATOM 814 C CA . THR A 1 102 ? -10.073 -8.612 8.701 1.00 59.81 102 THR A CA 1
ATOM 815 C C . THR A 1 102 ? -9.744 -8.693 10.195 1.00 59.81 102 THR A C 1
ATOM 817 O O . THR A 1 102 ? -8.590 -8.719 10.622 1.00 59.81 102 THR A O 1
ATOM 820 N N . LYS A 1 103 ? -10.787 -8.827 11.023 1.00 55.38 103 LYS A N 1
ATOM 821 C CA . LYS A 1 103 ? -10.681 -9.058 12.479 1.00 55.38 103 LYS A CA 1
ATOM 822 C C . LYS A 1 103 ? -10.067 -10.422 12.852 1.00 55.38 103 LYS A C 1
ATOM 824 O O . LYS A 1 103 ? -10.022 -10.765 14.026 1.00 55.38 103 LYS A O 1
ATOM 829 N N . GLN A 1 104 ? -9.647 -11.225 11.871 1.00 51.12 104 GLN A N 1
ATOM 830 C CA . GLN A 1 104 ? -9.170 -12.597 12.073 1.00 51.12 104 GLN A CA 1
ATOM 831 C C . GLN A 1 104 ? -7.682 -12.676 12.431 1.00 51.12 104 GLN A C 1
ATOM 833 O O . GLN A 1 104 ? -7.214 -13.722 12.882 1.00 51.12 104 GLN A O 1
ATOM 838 N N . ASN A 1 105 ? -6.929 -11.584 12.275 1.00 57.00 105 ASN A N 1
ATOM 839 C CA . ASN A 1 105 ? -5.527 -11.540 12.673 1.00 57.00 105 ASN A CA 1
ATOM 840 C C . ASN A 1 105 ? -5.386 -11.251 14.179 1.00 57.00 105 ASN A C 1
ATOM 842 O O . ASN A 1 105 ? -4.956 -10.173 14.591 1.00 57.00 105 ASN A O 1
ATOM 846 N N . TRP A 1 106 ? -5.780 -12.232 14.997 1.00 51.22 106 TRP A N 1
ATOM 847 C CA . TRP A 1 106 ? -5.828 -12.163 16.464 1.00 51.22 106 TRP A CA 1
ATOM 848 C C . TRP A 1 106 ? -4.491 -11.755 17.114 1.00 51.22 106 TRP A C 1
ATOM 850 O O . TRP A 1 106 ? -4.482 -11.200 18.214 1.00 51.22 106 TRP A O 1
ATOM 860 N N . GLU A 1 107 ? -3.355 -11.981 16.444 1.00 52.50 107 GLU A N 1
ATOM 861 C CA . GLU A 1 107 ? -2.035 -11.527 16.901 1.00 52.50 107 GLU A CA 1
ATOM 862 C C . GLU A 1 107 ? -1.909 -9.995 16.885 1.00 52.50 107 GLU A C 1
ATOM 864 O O . GLU A 1 107 ? -1.353 -9.425 17.824 1.00 52.50 107 GLU A O 1
ATOM 869 N N . LEU A 1 108 ? -2.478 -9.324 15.874 1.00 52.00 108 LEU A N 1
ATOM 870 C CA . LEU A 1 108 ? -2.541 -7.860 15.783 1.00 52.00 108 LEU A CA 1
ATOM 871 C C . LEU A 1 108 ? -3.697 -7.285 16.604 1.00 52.00 108 LEU A C 1
ATOM 873 O O . LEU A 1 108 ? -3.531 -6.239 17.223 1.00 52.00 108 LEU A O 1
ATOM 877 N N . THR A 1 109 ? -4.840 -7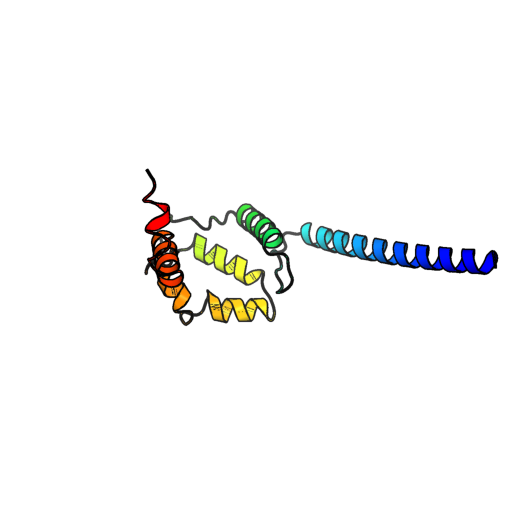.973 16.678 1.00 49.56 109 THR A N 1
ATOM 878 C CA . THR A 1 109 ? -6.001 -7.526 17.473 1.00 49.56 109 THR A CA 1
ATOM 879 C C . THR A 1 109 ? -5.666 -7.344 18.952 1.00 49.56 109 THR A C 1
ATOM 881 O O . THR A 1 109 ? -6.254 -6.493 19.596 1.00 49.56 109 THR A O 1
ATOM 884 N N . ASN A 1 110 ? -4.700 -8.102 19.476 1.00 50.28 110 ASN A N 1
ATOM 885 C CA . ASN A 1 110 ? -4.237 -7.970 20.857 1.00 50.28 110 ASN A CA 1
ATOM 886 C C . ASN A 1 110 ? -3.052 -7.000 21.049 1.00 50.28 110 ASN A C 1
ATOM 888 O O . ASN A 1 110 ? -2.617 -6.781 22.180 1.00 50.28 110 ASN A O 1
ATOM 892 N N . LEU A 1 111 ? -2.459 -6.503 19.959 1.00 52.75 111 LEU A N 1
ATOM 893 C CA . LEU A 1 111 ? -1.466 -5.419 19.989 1.00 52.75 111 LEU A CA 1
ATOM 894 C C . LEU A 1 111 ? -2.150 -4.056 19.979 1.00 52.75 111 LEU A C 1
ATOM 896 O O . LEU A 1 111 ? -1.608 -3.083 20.505 1.00 52.75 111 LEU A O 1
ATOM 900 N N . LEU A 1 112 ? -3.335 -4.011 19.381 1.00 51.69 112 LEU A N 1
ATOM 901 C CA . LEU A 1 112 ? -4.251 -2.906 19.509 1.00 51.69 112 LEU A CA 1
ATOM 902 C C . LEU A 1 112 ? -4.940 -3.036 20.874 1.00 51.69 112 LEU A C 1
ATOM 904 O O . LEU A 1 112 ? -5.455 -4.103 21.202 1.00 51.69 112 LEU A O 1
ATOM 908 N N . ASP A 1 113 ? -4.951 -1.992 21.699 1.00 50.03 113 ASP A N 1
ATOM 909 C CA . ASP A 1 113 ? -5.931 -1.950 22.782 1.00 50.03 113 ASP A CA 1
ATOM 910 C C . ASP A 1 113 ? -7.338 -2.043 22.161 1.00 50.03 113 ASP A C 1
ATOM 912 O O . ASP A 1 113 ? -7.525 -1.831 20.961 1.00 50.03 113 ASP A O 1
ATOM 916 N N . ASN A 1 114 ? -8.366 -2.372 22.936 1.00 46.50 114 ASN A N 1
ATOM 917 C CA . ASN A 1 114 ? -9.732 -2.510 22.410 1.00 46.50 114 ASN A CA 1
ATOM 918 C C . ASN A 1 114 ? -10.306 -1.204 21.791 1.00 46.50 114 ASN A C 1
ATOM 920 O O . ASN A 1 114 ? -11.469 -1.178 21.397 1.00 46.50 114 ASN A O 1
ATOM 924 N N . THR A 1 115 ? -9.506 -0.132 21.693 1.00 53.19 115 THR A N 1
ATOM 925 C CA . THR A 1 115 ? -9.780 1.122 20.971 1.00 53.19 115 THR A CA 1
ATOM 926 C C . THR A 1 115 ? -9.139 1.161 19.574 1.00 53.19 115 THR A C 1
ATOM 928 O O . THR A 1 115 ? -9.288 2.123 18.822 1.00 53.19 115 THR A O 1
ATOM 931 N N . GLY A 1 116 ? -8.431 0.096 19.194 1.00 51.41 116 GLY A N 1
ATOM 932 C CA . GLY A 1 116 ? -7.710 -0.020 17.942 1.00 51.41 116 GLY A CA 1
ATOM 933 C C . GLY A 1 116 ? -6.303 0.574 17.988 1.00 51.41 116 GLY A C 1
ATOM 934 O O . GLY A 1 116 ? -5.670 0.602 16.941 1.00 51.41 116 GLY A O 1
ATOM 935 N N . GLN A 1 117 ? -5.772 1.087 19.101 1.00 52.66 117 GLN A N 1
ATOM 936 C CA . GLN A 1 117 ? -4.448 1.728 19.129 1.00 52.66 117 GLN A CA 1
ATOM 937 C C . GLN A 1 117 ? -3.340 0.735 19.475 1.00 52.66 117 GLN A C 1
ATOM 939 O O . GLN A 1 117 ? -3.425 0.034 20.476 1.00 52.66 117 GLN A O 1
ATOM 944 N N . ALA A 1 118 ? -2.271 0.689 18.672 1.00 54.31 118 ALA A N 1
ATOM 945 C CA . ALA A 1 118 ? -1.114 -0.148 18.978 1.00 54.31 118 ALA A CA 1
ATOM 946 C C . ALA A 1 118 ? -0.406 0.387 20.232 1.00 54.31 118 ALA A C 1
ATOM 948 O O . ALA A 1 118 ? 0.238 1.435 20.178 1.00 54.31 118 ALA A O 1
ATOM 949 N N . ASN A 1 119 ? -0.523 -0.314 21.361 1.00 61.00 119 ASN A N 1
ATOM 950 C CA . ASN A 1 119 ? 0.119 0.105 22.603 1.00 61.00 119 ASN A CA 1
ATOM 951 C C . ASN A 1 119 ? 1.555 -0.440 22.652 1.00 61.00 119 ASN A C 1
ATOM 953 O O . ASN A 1 119 ? 1.766 -1.651 22.725 1.00 61.00 119 ASN A O 1
ATOM 957 N N . LEU A 1 120 ? 2.551 0.452 22.653 1.00 57.69 120 LEU A N 1
ATOM 958 C CA . LEU A 1 120 ? 3.971 0.087 22.740 1.00 57.69 120 LEU A CA 1
ATOM 959 C C . LEU A 1 120 ? 4.287 -0.741 24.000 1.00 57.69 120 LEU A C 1
ATOM 961 O O . LEU A 1 120 ? 5.145 -1.616 23.960 1.00 57.69 120 LEU A O 1
ATOM 965 N N . VAL A 1 121 ? 3.550 -0.534 25.096 1.00 60.88 121 VAL A N 1
ATOM 966 C CA . VAL A 1 121 ? 3.645 -1.342 26.324 1.00 60.88 121 VAL A CA 1
ATOM 967 C C . VAL A 1 121 ? 3.158 -2.774 26.080 1.00 60.88 121 VAL A C 1
ATOM 969 O O . VAL A 1 121 ? 3.800 -3.724 26.523 1.00 60.88 121 VAL A O 1
ATOM 972 N N . ALA A 1 122 ? 2.072 -2.955 25.321 1.00 60.84 122 ALA A N 1
ATOM 973 C CA . ALA A 1 122 ? 1.571 -4.279 24.948 1.00 60.84 122 ALA A CA 1
ATOM 974 C C . ALA A 1 122 ? 2.518 -4.996 23.968 1.00 60.84 122 ALA A C 1
ATOM 976 O O . ALA A 1 122 ? 2.738 -6.204 24.086 1.00 60.84 122 ALA A O 1
ATOM 977 N N . VAL A 1 123 ? 3.128 -4.247 23.040 1.00 57.78 123 VAL A N 1
ATOM 978 C CA . VAL A 1 123 ? 4.172 -4.740 22.125 1.00 57.78 123 VAL A CA 1
ATOM 979 C C . VAL A 1 123 ? 5.394 -5.210 22.919 1.00 57.78 123 VAL A C 1
ATOM 981 O O . VAL A 1 123 ? 5.824 -6.353 22.762 1.00 57.78 123 VAL A O 1
ATOM 984 N N . ASN A 1 124 ? 5.911 -4.370 23.820 1.00 57.78 124 ASN A N 1
ATOM 985 C CA . ASN A 1 124 ? 7.084 -4.675 24.640 1.00 57.78 124 ASN A CA 1
ATOM 986 C C . ASN A 1 124 ? 6.835 -5.854 25.588 1.00 57.78 124 ASN A C 1
ATOM 988 O O . ASN A 1 124 ? 7.686 -6.735 25.691 1.00 57.78 124 ASN A O 1
ATOM 992 N N . GLY A 1 125 ? 5.655 -5.934 26.211 1.00 62.31 125 GLY A N 1
ATOM 993 C CA . GLY A 1 125 ? 5.274 -7.072 27.051 1.00 62.31 125 GLY A CA 1
ATOM 994 C C . GLY A 1 125 ? 5.260 -8.396 26.279 1.00 62.31 125 GLY A C 1
ATOM 995 O O . GLY A 1 125 ? 5.764 -9.405 26.765 1.00 62.31 125 GLY A O 1
ATOM 996 N N . ARG A 1 126 ? 4.760 -8.402 25.036 1.00 59.09 126 ARG A N 1
ATOM 997 C CA . ARG A 1 126 ? 4.769 -9.603 24.181 1.00 59.09 126 ARG A CA 1
ATOM 998 C C . ARG A 1 126 ? 6.162 -9.966 23.677 1.00 59.09 126 ARG A C 1
ATOM 1000 O O . ARG A 1 126 ? 6.480 -11.151 23.617 1.00 59.09 126 ARG A O 1
ATOM 1007 N N . ILE A 1 127 ? 6.996 -8.980 23.344 1.00 55.31 127 ILE A N 1
ATOM 1008 C CA . ILE A 1 127 ? 8.403 -9.207 22.982 1.00 55.31 127 ILE A CA 1
ATOM 1009 C C . ILE A 1 127 ? 9.159 -9.830 24.165 1.00 55.31 127 ILE A C 1
ATOM 1011 O O . ILE A 1 127 ? 9.862 -10.818 23.969 1.00 55.31 127 ILE A O 1
ATOM 1015 N N . ALA A 1 128 ? 8.948 -9.340 25.390 1.00 52.88 128 ALA A N 1
ATOM 1016 C CA . ALA A 1 128 ? 9.554 -9.898 26.601 1.00 52.88 128 ALA A CA 1
ATOM 1017 C C . ALA A 1 128 ? 9.122 -11.353 26.870 1.00 52.88 128 ALA A C 1
ATOM 1019 O O . ALA A 1 128 ? 9.954 -12.195 27.202 1.00 52.88 128 ALA A O 1
ATOM 1020 N N . VAL A 1 129 ? 7.844 -11.686 26.654 1.00 55.47 129 VAL A N 1
ATOM 1021 C CA . VAL A 1 129 ? 7.342 -13.070 26.764 1.00 55.47 129 VAL A CA 1
ATOM 1022 C C . VAL A 1 129 ? 7.935 -13.980 25.680 1.00 55.47 129 VAL A C 1
ATOM 1024 O O . VAL A 1 129 ? 8.252 -15.134 25.954 1.00 55.47 129 VAL A O 1
ATOM 1027 N N . ARG A 1 130 ? 8.120 -13.474 24.453 1.00 52.25 130 ARG A N 1
ATOM 1028 C CA . ARG A 1 130 ? 8.606 -14.259 23.302 1.00 52.25 130 ARG A CA 1
ATOM 1029 C C . ARG A 1 130 ? 10.120 -14.485 23.309 1.00 52.25 130 ARG A C 1
ATOM 1031 O O . ARG A 1 130 ? 10.579 -15.492 22.782 1.00 52.25 130 ARG A O 1
ATOM 1038 N N . ILE A 1 131 ? 10.876 -13.564 23.902 1.00 53.19 131 ILE A N 1
ATOM 1039 C CA . ILE A 1 131 ? 12.331 -13.672 24.093 1.00 53.19 131 ILE A CA 1
ATOM 1040 C C . ILE A 1 131 ? 12.667 -14.470 25.374 1.00 53.19 131 ILE A C 1
ATOM 1042 O O . ILE A 1 131 ? 13.809 -14.870 25.581 1.00 53.19 131 ILE A O 1
ATOM 1046 N N . GLY A 1 132 ? 11.659 -14.796 26.191 1.00 41.09 132 GLY A N 1
ATOM 1047 C CA . GLY A 1 132 ? 11.843 -15.370 27.517 1.00 41.09 132 GLY A CA 1
ATOM 1048 C C . GLY A 1 132 ? 12.232 -14.266 28.496 1.00 41.09 132 GLY A C 1
ATOM 1049 O O . GLY A 1 132 ? 13.153 -13.489 28.245 1.00 41.09 132 GLY A O 1
ATOM 1050 N N . ALA A 1 133 ? 11.535 -14.208 29.630 1.00 50.53 133 ALA A N 1
ATOM 1051 C CA . ALA A 1 133 ? 11.670 -13.214 30.702 1.00 50.53 133 ALA A CA 1
ATOM 1052 C C . ALA A 1 133 ? 13.083 -13.098 31.328 1.00 50.53 133 ALA A C 1
ATOM 1054 O O . ALA A 1 133 ? 13.287 -12.363 32.289 1.00 50.53 133 ALA A O 1
ATOM 1055 N N . ASN A 1 134 ? 14.061 -13.806 30.773 1.00 50.91 134 ASN A N 1
ATOM 1056 C CA . ASN A 1 134 ? 15.376 -14.064 31.325 1.00 50.91 134 ASN A CA 1
ATOM 1057 C C . ASN A 1 134 ? 16.412 -13.049 30.810 1.00 50.91 134 ASN A C 1
ATOM 1059 O O . ASN A 1 134 ? 17.400 -12.816 31.483 1.00 50.91 134 ASN A O 1
ATOM 1063 N N . ILE A 1 135 ? 16.192 -12.423 29.644 1.00 52.72 135 ILE A N 1
ATOM 1064 C CA . ILE A 1 135 ? 17.139 -11.436 29.077 1.00 52.72 135 ILE A CA 1
ATOM 1065 C C . ILE A 1 135 ? 16.824 -10.006 29.562 1.00 52.72 135 ILE A C 1
ATOM 1067 O O . ILE A 1 135 ? 17.713 -9.167 29.675 1.00 52.72 135 ILE A O 1
ATOM 1071 N N . TRP A 1 136 ? 15.561 -9.718 29.898 1.00 42.16 136 TRP A N 1
ATOM 1072 C CA . TRP A 1 136 ? 15.134 -8.389 30.366 1.00 42.16 136 TRP A CA 1
ATOM 1073 C C . TRP A 1 136 ? 15.511 -8.098 31.826 1.00 42.16 136 TRP A C 1
ATOM 1075 O O . TRP A 1 136 ? 15.710 -6.936 32.171 1.00 42.16 136 TRP A O 1
ATOM 1085 N N . ALA A 1 137 ? 15.635 -9.131 32.666 1.00 47.78 137 ALA A N 1
ATOM 1086 C CA . ALA A 1 137 ? 16.131 -8.982 34.034 1.00 47.78 137 ALA A CA 1
ATOM 1087 C C . ALA A 1 137 ? 17.629 -8.612 34.059 1.00 47.78 137 ALA A C 1
ATOM 1089 O O . ALA A 1 137 ? 18.030 -7.759 34.850 1.00 47.78 137 ALA A O 1
ATOM 1090 N N . ASP A 1 138 ? 18.426 -9.167 33.140 1.00 47.31 138 ASP A N 1
ATOM 1091 C CA . ASP A 1 138 ? 19.880 -8.953 33.075 1.00 47.31 138 ASP A CA 1
ATOM 1092 C C . ASP A 1 138 ? 20.276 -7.595 32.461 1.00 47.31 138 ASP A C 1
ATOM 1094 O O . ASP A 1 138 ? 21.328 -7.049 32.786 1.00 47.31 138 ASP A O 1
ATOM 1098 N N . LEU A 1 139 ? 19.429 -6.996 31.614 1.00 43.03 139 LEU A N 1
ATOM 1099 C CA . LEU A 1 139 ? 19.696 -5.693 30.978 1.00 43.03 139 LEU A CA 1
ATOM 1100 C C . LEU A 1 139 ? 19.424 -4.476 31.883 1.00 43.03 139 LEU A C 1
ATOM 1102 O O . LEU A 1 139 ? 19.858 -3.376 31.549 1.00 43.03 139 LEU A O 1
ATOM 1106 N N . PHE A 1 140 ? 18.744 -4.658 33.021 1.00 44.28 140 PHE A N 1
ATOM 1107 C CA . PHE A 1 140 ? 18.412 -3.583 33.972 1.00 44.28 140 PHE A CA 1
ATOM 1108 C C . PHE A 1 140 ? 18.936 -3.823 35.403 1.00 44.28 140 PHE A C 1
ATOM 1110 O O . PHE A 1 140 ? 18.556 -3.090 36.314 1.00 44.28 140 PHE A O 1
ATOM 1117 N N . THR A 1 141 ? 19.811 -4.815 35.622 1.00 43.38 141 THR A N 1
ATOM 1118 C CA . THR A 1 141 ? 20.413 -5.100 36.945 1.00 43.38 141 THR A CA 1
ATOM 1119 C C . THR A 1 141 ? 21.927 -4.888 37.044 1.00 43.38 141 THR A C 1
ATOM 1121 O O . THR A 1 141 ? 22.509 -5.201 38.081 1.00 43.38 141 THR A O 1
ATOM 1124 N N . PHE A 1 142 ? 22.573 -4.259 36.059 1.00 31.12 142 PHE A N 1
ATOM 1125 C CA . PHE A 1 142 ? 23.893 -3.663 36.284 1.00 31.12 142 PHE A CA 1
ATOM 1126 C C . PHE A 1 142 ? 23.755 -2.167 36.582 1.00 31.12 142 PHE A C 1
ATOM 1128 O O . PHE A 1 142 ? 23.328 -1.386 35.735 1.00 31.12 142 PHE A O 1
ATOM 1135 N N . ASN A 1 143 ? 24.064 -1.848 37.842 1.00 38.78 143 ASN A N 1
ATOM 1136 C CA . ASN A 1 143 ? 24.260 -0.518 38.425 1.00 38.78 143 ASN A CA 1
ATOM 1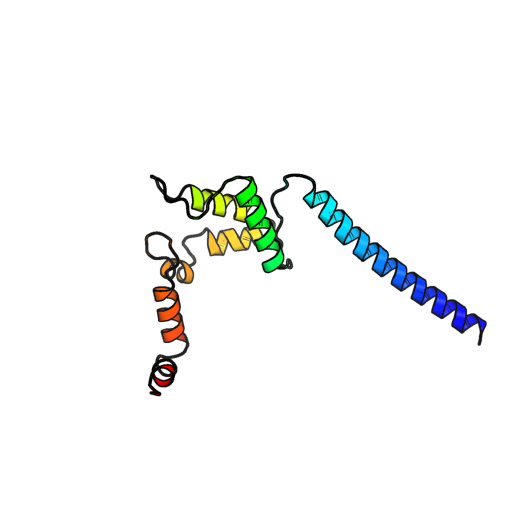137 C C . ASN A 1 143 ? 25.306 0.296 37.651 1.00 38.78 143 ASN A C 1
ATOM 1139 O O . ASN A 1 143 ? 26.343 -0.308 37.288 1.00 38.78 143 ASN A O 1
#

Radius of gyration: 24.3 Å; chains: 1; bounding box: 60×33×74 Å